Protein AF-A0A822D255-F1 (afdb_monomer_lite)

Secondary structure (DSSP, 8-state):
-HHHHHHHHHHHHHHHHHHHHHHHHHHHHTT---GGG----SSGGGGGSHHHHHHHHHHHHHHHHHHHHHHHHHHHHHHHHHHHHHHHH-------HHHHHHHHHHHHHHHHHHHHHHTT---SSS--HHHHHHHH--PPPPHHHHHHHT-

Structure (mmCIF, N/CA/C/O backbone):
data_AF-A0A822D255-F1
#
_entry.id   AF-A0A822D255-F1
#
loop_
_atom_site.group_PDB
_atom_site.id
_atom_site.type_symbol
_atom_site.label_atom_id
_atom_site.label_alt_id
_atom_site.label_comp_id
_atom_site.label_asym_id
_atom_site.label_entity_id
_atom_site.label_seq_id
_atom_site.pdbx_PDB_ins_code
_atom_site.Cartn_x
_atom_site.Cartn_y
_atom_site.Cartn_z
_atom_site.occupancy
_atom_site.B_iso_or_equiv
_atom_site.auth_seq_id
_atom_site.auth_comp_id
_atom_site.auth_asym_id
_atom_site.auth_atom_id
_atom_site.pdbx_PDB_model_num
ATOM 1 N N . MET A 1 1 ? 18.757 -7.221 -25.432 1.00 63.53 1 MET A N 1
ATOM 2 C CA . MET A 1 1 ? 17.605 -7.963 -24.852 1.00 63.53 1 MET A CA 1
ATOM 3 C C . MET A 1 1 ? 17.535 -7.958 -23.316 1.00 63.53 1 MET A C 1
ATOM 5 O O . MET A 1 1 ? 16.435 -7.816 -22.796 1.00 63.53 1 MET A O 1
ATOM 9 N N . LYS A 1 2 ? 18.647 -8.092 -22.569 1.00 80.25 2 LYS A N 1
ATOM 10 C CA . LYS A 1 2 ? 18.637 -8.106 -21.084 1.00 80.25 2 LYS A CA 1
ATOM 11 C C . LYS A 1 2 ? 18.047 -6.829 -20.457 1.00 80.25 2 LYS A C 1
ATOM 13 O O . LYS A 1 2 ? 17.214 -6.930 -19.562 1.00 80.25 2 LYS A O 1
ATOM 18 N N . ASP A 1 3 ? 18.402 -5.656 -20.985 1.00 76.31 3 ASP A N 1
ATOM 19 C CA . ASP A 1 3 ? 17.922 -4.354 -20.488 1.00 76.31 3 ASP A CA 1
ATOM 20 C C . ASP A 1 3 ? 16.397 -4.192 -20.630 1.00 76.31 3 ASP A C 1
ATOM 22 O O . ASP A 1 3 ? 15.739 -3.723 -19.705 1.00 76.31 3 ASP A O 1
ATOM 26 N N . ILE A 1 4 ? 15.816 -4.678 -21.734 1.00 79.25 4 ILE A N 1
ATOM 27 C CA . ILE A 1 4 ? 14.362 -4.671 -21.974 1.00 79.25 4 ILE A CA 1
ATOM 28 C C . ILE A 1 4 ? 13.633 -5.558 -20.957 1.00 79.25 4 ILE A C 1
ATOM 30 O O . ILE A 1 4 ? 12.675 -5.118 -20.326 1.00 79.25 4 ILE A O 1
ATOM 34 N N . ARG A 1 5 ? 14.130 -6.779 -20.720 1.00 81.81 5 ARG A N 1
ATOM 35 C CA . ARG A 1 5 ? 13.552 -7.681 -19.707 1.00 81.81 5 ARG A CA 1
ATOM 36 C C . ARG A 1 5 ? 13.646 -7.093 -18.297 1.00 81.81 5 ARG A C 1
ATOM 38 O O . ARG A 1 5 ? 12.732 -7.254 -17.491 1.00 81.81 5 ARG A O 1
ATOM 45 N N . ASN A 1 6 ? 14.747 -6.411 -17.981 1.00 85.38 6 ASN A N 1
ATOM 46 C CA . ASN A 1 6 ? 14.907 -5.726 -16.698 1.00 85.38 6 ASN A CA 1
ATOM 47 C C . ASN A 1 6 ? 13.908 -4.572 -16.552 1.00 85.38 6 ASN A C 1
ATOM 49 O O . ASN A 1 6 ? 13.299 -4.429 -15.493 1.00 85.38 6 ASN A O 1
ATOM 53 N N . TYR A 1 7 ? 13.689 -3.806 -17.622 1.00 85.44 7 TYR A N 1
ATOM 54 C CA . TYR A 1 7 ? 12.688 -2.743 -17.665 1.00 85.44 7 TYR A CA 1
ATOM 55 C C . TYR A 1 7 ? 11.275 -3.276 -17.420 1.00 85.44 7 TYR A C 1
ATOM 57 O O . TYR A 1 7 ? 10.552 -2.736 -16.585 1.00 85.44 7 TYR A O 1
ATOM 65 N N . GLU A 1 8 ? 10.891 -4.374 -18.069 1.00 83.94 8 GLU A N 1
ATOM 66 C CA . GLU A 1 8 ? 9.587 -5.011 -17.858 1.00 83.94 8 GLU A CA 1
ATOM 67 C C . GLU A 1 8 ? 9.397 -5.471 -16.408 1.00 83.94 8 GLU A C 1
ATOM 69 O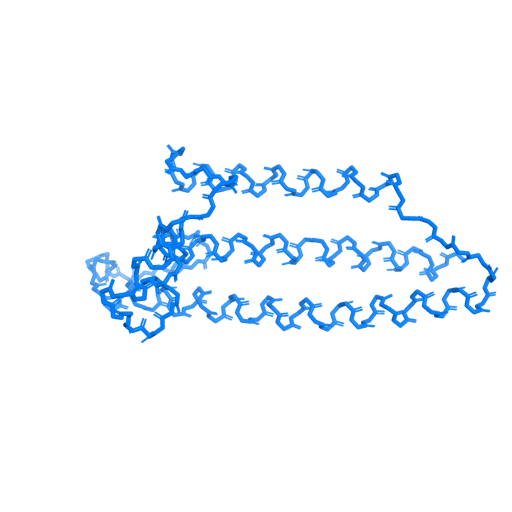 O . GLU A 1 8 ? 8.377 -5.166 -15.786 1.00 83.94 8 GLU A O 1
ATOM 74 N N . LYS A 1 9 ? 10.401 -6.142 -15.828 1.00 87.50 9 LYS A N 1
ATOM 75 C CA . LYS A 1 9 ? 10.369 -6.575 -14.421 1.00 87.50 9 LYS A CA 1
ATOM 76 C C . LYS A 1 9 ? 10.212 -5.395 -13.466 1.00 87.50 9 LYS A C 1
ATOM 78 O O . LYS A 1 9 ? 9.400 -5.451 -12.540 1.00 87.50 9 LYS A O 1
ATOM 83 N N . LEU A 1 10 ? 10.977 -4.330 -13.689 1.00 89.12 10 LEU A N 1
ATOM 84 C CA . LEU A 1 10 ? 10.947 -3.134 -12.854 1.00 89.12 10 LEU A CA 1
ATOM 85 C C . LEU A 1 10 ? 9.611 -2.400 -12.990 1.00 89.12 10 LEU A C 1
ATOM 87 O O . LEU A 1 10 ? 9.042 -1.955 -11.995 1.00 89.12 10 LEU A O 1
ATOM 91 N N . PHE A 1 11 ? 9.053 -2.358 -14.197 1.00 87.50 11 PHE A N 1
ATOM 92 C CA . PHE A 1 11 ? 7.728 -1.813 -14.450 1.00 87.50 11 PHE A CA 1
ATOM 93 C C . PHE A 1 11 ? 6.622 -2.594 -13.724 1.00 87.50 11 PHE A C 1
ATOM 95 O O . PHE A 1 11 ? 5.790 -1.984 -13.056 1.00 87.50 11 PHE A O 1
ATOM 102 N N . ILE A 1 12 ? 6.629 -3.930 -13.781 1.00 88.38 12 ILE A N 1
ATOM 103 C CA . ILE A 1 12 ? 5.661 -4.757 -13.039 1.00 88.38 12 ILE A CA 1
ATOM 104 C C . ILE A 1 12 ? 5.808 -4.531 -11.530 1.00 88.38 12 ILE A C 1
ATOM 106 O O . ILE A 1 12 ? 4.812 -4.395 -10.818 1.00 88.38 12 ILE A O 1
ATOM 110 N N . LYS A 1 13 ? 7.046 -4.455 -11.027 1.00 91.31 13 LYS A N 1
ATOM 111 C CA . LYS A 1 13 ? 7.322 -4.146 -9.617 1.00 91.31 13 LYS A CA 1
ATOM 112 C C . LYS A 1 13 ? 6.751 -2.781 -9.219 1.00 91.31 13 LYS A C 1
ATOM 114 O O . LYS A 1 13 ? 6.118 -2.674 -8.171 1.00 91.31 13 LYS A O 1
ATOM 119 N N . LEU A 1 14 ? 6.927 -1.770 -10.068 1.00 91.50 14 LEU A N 1
ATOM 120 C CA . LEU A 1 14 ? 6.366 -0.437 -9.869 1.00 91.50 14 LEU A CA 1
ATOM 121 C C . LEU A 1 14 ? 4.831 -0.471 -9.816 1.00 91.50 14 LEU A C 1
ATOM 123 O O . LEU A 1 14 ? 4.255 0.093 -8.890 1.00 91.50 14 LEU A O 1
ATOM 127 N N . LEU A 1 15 ? 4.170 -1.161 -10.753 1.00 90.19 15 LEU A N 1
ATOM 128 C CA . LEU A 1 15 ? 2.708 -1.307 -10.748 1.00 90.19 15 LEU A CA 1
ATOM 129 C C . LEU A 1 15 ? 2.195 -1.949 -9.455 1.00 90.19 15 LEU A C 1
ATOM 131 O O . LEU A 1 15 ? 1.242 -1.449 -8.858 1.00 90.19 15 LEU A O 1
ATOM 135 N N . LYS A 1 16 ? 2.844 -3.027 -8.999 1.00 91.31 16 LYS A N 1
ATOM 136 C CA . LYS A 1 16 ? 2.487 -3.700 -7.742 1.00 91.31 16 LYS A CA 1
ATOM 137 C C . LYS A 1 16 ? 2.599 -2.758 -6.551 1.00 91.31 16 LYS A C 1
ATOM 139 O O . LYS A 1 16 ? 1.660 -2.666 -5.775 1.00 91.31 16 LYS A O 1
ATOM 144 N N . ILE A 1 17 ? 3.704 -2.022 -6.442 1.00 93.19 17 ILE A N 1
ATOM 145 C CA . ILE A 1 17 ? 3.929 -1.103 -5.319 1.00 93.19 17 ILE A CA 1
ATOM 146 C C . ILE A 1 17 ? 2.952 0.077 -5.347 1.00 93.19 17 ILE A C 1
ATOM 148 O O . ILE A 1 17 ? 2.486 0.484 -4.287 1.00 93.19 17 ILE A O 1
ATOM 152 N N . LYS A 1 18 ? 2.583 0.590 -6.528 1.00 90.25 18 LYS A N 1
ATOM 153 C CA . LYS A 1 18 ? 1.520 1.602 -6.645 1.00 90.25 18 LYS A CA 1
ATOM 154 C C . LYS A 1 18 ? 0.179 1.074 -6.142 1.00 90.25 18 LYS A C 1
ATOM 156 O O . LYS A 1 18 ? -0.481 1.742 -5.356 1.00 90.25 18 LYS A O 1
ATOM 161 N N . CYS A 1 19 ? -0.197 -0.137 -6.550 1.00 89.75 19 CYS A N 1
ATOM 162 C CA . CYS A 1 19 ? -1.446 -0.751 -6.100 1.00 89.75 19 CYS A CA 1
ATOM 163 C C . CYS A 1 19 ? -1.427 -1.082 -4.600 1.00 89.75 19 CYS A C 1
ATOM 165 O O . CYS A 1 19 ? -2.433 -0.876 -3.929 1.00 89.75 19 CYS A O 1
ATOM 167 N N . ASP A 1 20 ? -0.291 -1.534 -4.059 1.00 90.81 20 ASP A N 1
ATOM 168 C CA . ASP A 1 20 ? -0.104 -1.707 -2.614 1.00 90.81 20 ASP A CA 1
ATOM 169 C C . ASP A 1 20 ? -0.272 -0.367 -1.877 1.00 90.81 20 ASP A C 1
ATOM 171 O O . ASP A 1 20 ? -0.933 -0.311 -0.845 1.00 90.81 20 ASP A O 1
ATOM 175 N N . GLY A 1 21 ? 0.313 0.716 -2.403 1.00 90.31 21 GLY A N 1
ATOM 176 C CA . GLY A 1 21 ? 0.189 2.062 -1.842 1.00 90.31 21 GLY A CA 1
ATOM 177 C C . GLY A 1 21 ? -1.262 2.542 -1.805 1.00 90.31 21 GLY A C 1
ATOM 178 O O . GLY A 1 21 ? -1.732 2.975 -0.755 1.00 90.31 21 GLY A O 1
ATOM 179 N N . GLU A 1 22 ? -1.996 2.381 -2.909 1.00 88.25 22 GLU A N 1
ATOM 180 C CA . GLU A 1 22 ? -3.432 2.682 -2.971 1.00 88.25 22 GLU A CA 1
ATOM 181 C C . GLU A 1 22 ? -4.244 1.818 -2.007 1.00 88.25 22 GLU A C 1
ATOM 183 O O . GLU A 1 22 ? -5.118 2.319 -1.305 1.00 88.25 22 GLU A O 1
ATOM 188 N N . PHE A 1 23 ? -3.926 0.529 -1.905 1.00 90.12 23 PHE A N 1
ATOM 189 C CA . PHE A 1 23 ? -4.562 -0.355 -0.938 1.00 90.12 23 PHE A CA 1
ATOM 190 C C . PHE A 1 23 ? -4.382 0.151 0.499 1.00 90.12 23 PHE A C 1
ATOM 192 O O . PHE A 1 23 ? -5.351 0.218 1.256 1.00 90.12 23 PHE A O 1
ATOM 199 N N . VAL A 1 24 ? -3.160 0.535 0.877 1.00 91.19 24 VAL A N 1
ATOM 200 C CA . VAL A 1 24 ? -2.874 1.090 2.207 1.00 91.19 24 VAL A CA 1
ATOM 201 C C . VAL A 1 24 ? -3.607 2.418 2.407 1.00 91.19 24 VAL A C 1
ATOM 203 O O . VAL A 1 24 ? -4.202 2.623 3.465 1.00 91.19 24 VAL A O 1
ATOM 206 N N 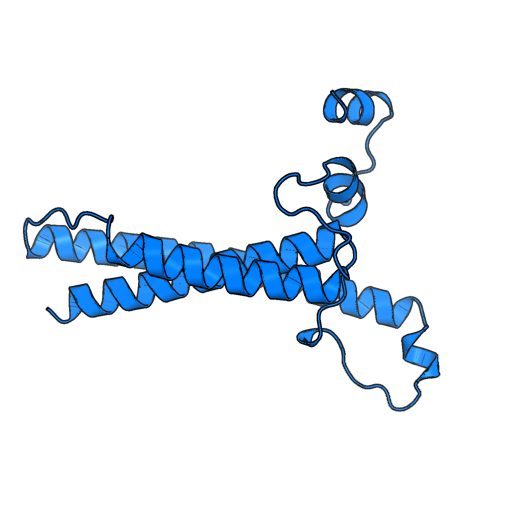. ARG A 1 25 ? -3.631 3.285 1.386 1.00 88.81 25 ARG A N 1
ATOM 207 C CA . ARG A 1 25 ? -4.366 4.558 1.399 1.00 88.81 25 ARG A CA 1
ATOM 208 C C . ARG A 1 25 ? -5.845 4.337 1.687 1.00 88.81 25 ARG A C 1
ATOM 210 O O . ARG A 1 25 ? -6.387 4.950 2.595 1.00 88.81 25 ARG A O 1
ATOM 217 N N . ILE A 1 26 ? -6.482 3.411 0.977 1.00 87.94 26 ILE A N 1
ATOM 218 C CA . ILE A 1 26 ? -7.889 3.052 1.183 1.00 87.94 26 ILE A CA 1
ATOM 219 C C . ILE A 1 26 ? -8.094 2.482 2.588 1.00 87.94 26 ILE A C 1
ATOM 221 O O . ILE A 1 26 ? -9.052 2.852 3.264 1.00 87.94 26 ILE A O 1
ATOM 225 N N . CYS A 1 27 ? -7.178 1.641 3.077 1.00 89.31 27 CYS A N 1
ATOM 226 C CA . CYS A 1 27 ? -7.268 1.153 4.451 1.00 89.31 27 CYS A CA 1
ATOM 227 C C . CYS A 1 27 ? -7.250 2.302 5.475 1.00 89.31 27 CYS A C 1
ATOM 229 O O . CYS A 1 27 ? -7.989 2.242 6.454 1.00 89.31 27 CYS A O 1
ATOM 231 N N . LEU A 1 28 ? -6.466 3.358 5.238 1.00 88.88 28 LEU A N 1
ATOM 232 C CA . LEU A 1 28 ? -6.451 4.555 6.085 1.00 88.88 28 LEU A CA 1
ATOM 233 C C . LEU A 1 28 ? -7.748 5.370 5.967 1.00 88.88 28 LEU A C 1
ATOM 235 O O . LEU A 1 28 ? -8.328 5.716 6.991 1.00 88.88 28 LEU A O 1
ATOM 239 N N . ILE A 1 29 ? -8.228 5.634 4.745 1.00 86.12 29 ILE A N 1
ATOM 240 C CA . ILE A 1 29 ? -9.452 6.423 4.490 1.00 86.12 29 ILE A CA 1
ATOM 241 C C . ILE A 1 29 ? -10.661 5.791 5.181 1.00 86.12 29 ILE A C 1
ATOM 243 O O . ILE A 1 29 ? -11.436 6.482 5.834 1.00 86.12 29 ILE A O 1
ATOM 247 N N . TYR A 1 30 ? -10.825 4.475 5.054 1.00 84.25 30 TYR A N 1
ATOM 248 C CA . TYR A 1 30 ? -12.006 3.763 5.547 1.00 84.25 30 TYR A CA 1
ATOM 249 C C . TYR A 1 30 ? -11.780 3.079 6.905 1.00 84.25 30 TYR A C 1
ATOM 251 O O . TYR A 1 30 ? -12.591 2.247 7.305 1.00 84.25 30 TYR A O 1
ATOM 259 N N . ASN A 1 31 ? -10.693 3.406 7.620 1.00 85.06 31 ASN A N 1
ATOM 260 C CA . ASN A 1 31 ? -10.324 2.796 8.906 1.00 85.06 31 ASN A CA 1
ATOM 261 C C . ASN A 1 31 ? -10.336 1.248 8.884 1.00 85.06 31 ASN A C 1
ATOM 263 O O . ASN A 1 31 ? -10.716 0.590 9.854 1.00 85.06 31 ASN A O 1
ATOM 267 N N . LEU A 1 32 ? -9.904 0.644 7.773 1.00 88.56 32 LEU A N 1
ATOM 268 C CA . LEU A 1 32 ? -9.786 -0.806 7.637 1.00 88.56 32 LEU A CA 1
ATOM 269 C C . LEU A 1 32 ? -8.454 -1.280 8.224 1.00 88.56 32 LEU A C 1
ATOM 271 O O . LEU A 1 32 ? -7.405 -0.680 8.002 1.00 88.56 32 LEU A O 1
ATOM 275 N N . THR A 1 33 ? -8.472 -2.412 8.929 1.00 88.50 33 THR A N 1
ATOM 276 C CA . THR A 1 33 ? -7.259 -2.999 9.520 1.00 88.50 33 THR A CA 1
ATOM 277 C C . THR A 1 33 ? -6.807 -4.238 8.741 1.00 88.50 33 THR A C 1
ATOM 279 O O . THR A 1 33 ? -7.328 -5.341 8.976 1.00 88.50 33 THR A O 1
ATOM 282 N N . PRO A 1 34 ? -5.826 -4.110 7.829 1.00 90.00 34 PRO A N 1
ATOM 283 C CA . PRO A 1 34 ? -5.323 -5.248 7.078 1.00 90.00 34 PRO A CA 1
ATOM 284 C C . PRO A 1 34 ? -4.547 -6.224 7.972 1.00 90.00 34 PRO A C 1
ATOM 286 O O . PRO A 1 34 ? -4.021 -5.871 9.028 1.00 90.00 34 PRO A O 1
ATOM 289 N N . LYS A 1 35 ? -4.470 -7.492 7.546 1.00 88.19 35 LYS A N 1
ATOM 290 C CA . LYS A 1 35 ? -3.890 -8.581 8.355 1.00 88.19 35 LYS A CA 1
ATOM 291 C C . LYS A 1 35 ? -2.424 -8.350 8.736 1.00 88.19 35 LYS A C 1
ATOM 293 O O . LYS A 1 35 ? -2.050 -8.731 9.835 1.00 88.19 35 LYS A O 1
ATOM 298 N N . PHE A 1 36 ? -1.621 -7.725 7.873 1.00 88.06 36 PHE A N 1
ATOM 299 C CA . PHE A 1 36 ? -0.189 -7.514 8.131 1.00 88.06 36 PHE A CA 1
ATOM 300 C C . PHE A 1 36 ? 0.094 -6.515 9.263 1.00 88.06 36 PHE A C 1
ATOM 302 O O . PHE A 1 36 ? 1.192 -6.501 9.798 1.00 88.06 36 PHE A O 1
ATOM 309 N N . VAL A 1 37 ? -0.897 -5.709 9.654 1.00 87.94 37 VAL A N 1
ATOM 310 C CA . VAL A 1 37 ? -0.798 -4.769 10.783 1.00 87.94 37 VAL A CA 1
ATOM 311 C C . VAL A 1 37 ? -1.214 -5.438 12.098 1.00 87.94 37 VAL A C 1
ATOM 313 O O . VAL A 1 37 ? -0.979 -4.922 13.189 1.00 87.94 37 VAL A O 1
ATOM 316 N N . LYS A 1 38 ? -1.857 -6.610 12.029 1.00 86.44 38 LYS A N 1
ATOM 317 C CA . LYS A 1 38 ? -2.312 -7.338 13.213 1.00 86.44 38 LYS A CA 1
ATOM 318 C C . LYS A 1 38 ? -1.141 -8.106 13.813 1.00 86.44 38 LYS A C 1
ATOM 320 O O . LYS A 1 38 ? -0.731 -9.133 13.281 1.00 86.44 38 LYS A O 1
ATOM 325 N N . TYR A 1 39 ? -0.658 -7.646 14.960 1.00 86.50 39 TYR A N 1
ATOM 326 C CA . TYR A 1 39 ? 0.289 -8.384 15.789 1.00 86.50 39 TYR A CA 1
ATOM 327 C C . TYR A 1 39 ? -0.429 -9.037 16.974 1.00 86.50 39 TYR A C 1
ATOM 329 O O . TYR A 1 39 ? -1.416 -8.506 17.499 1.00 86.50 39 TYR A O 1
ATOM 337 N N . LYS A 1 40 ? 0.038 -10.229 17.364 1.00 86.88 40 LYS A N 1
ATOM 338 C CA . LYS A 1 40 ? -0.517 -10.979 18.494 1.00 86.88 40 LYS A CA 1
ATOM 339 C C . LYS A 1 40 ? -0.007 -10.377 19.801 1.00 86.88 40 LYS A C 1
ATOM 341 O O . LYS A 1 40 ? 1.182 -10.132 19.953 1.00 86.88 40 LYS A O 1
ATOM 346 N N . LEU A 1 41 ? -0.922 -10.179 20.741 1.00 86.75 41 LEU A N 1
ATOM 347 C CA . LEU A 1 41 ? -0.621 -9.834 22.123 1.00 86.75 41 LEU A CA 1
ATOM 348 C C . LEU A 1 41 ? -0.915 -11.043 23.004 1.00 86.75 41 LEU A C 1
ATOM 350 O O . LEU A 1 41 ? -1.874 -11.769 22.738 1.00 86.75 41 LEU A O 1
ATOM 354 N N . TRP A 1 42 ? -0.119 -11.214 24.061 1.00 88.81 42 TRP A N 1
ATOM 355 C CA . TRP A 1 42 ? -0.313 -12.259 25.070 1.00 88.81 42 TRP A CA 1
ATOM 356 C C . TRP A 1 42 ? -1.732 -12.228 25.653 1.00 88.81 42 TRP A C 1
ATOM 358 O O . TRP A 1 42 ? -2.410 -13.249 25.725 1.00 88.81 42 TRP A O 1
ATOM 368 N N . ASN A 1 43 ? -2.221 -11.035 26.002 1.00 89.38 43 ASN A N 1
ATOM 369 C CA . ASN A 1 43 ? -3.570 -10.850 26.515 1.00 89.38 43 ASN A CA 1
ATOM 370 C C . ASN A 1 43 ? -4.469 -10.168 25.466 1.00 89.38 43 ASN A C 1
ATOM 372 O O . ASN A 1 43 ? -4.258 -9.017 25.075 1.00 89.38 43 ASN A O 1
ATOM 376 N N . LYS A 1 44 ? -5.522 -10.885 25.048 1.00 87.81 44 LYS A N 1
ATOM 377 C CA . LYS A 1 44 ? -6.506 -10.437 24.047 1.00 87.81 44 LYS A CA 1
ATOM 378 C C . LYS A 1 44 ? -7.281 -9.186 24.472 1.00 87.81 44 LYS A C 1
ATOM 380 O O . LYS A 1 44 ? -7.724 -8.437 23.605 1.00 87.81 44 LYS A O 1
ATOM 385 N N . ALA A 1 45 ? -7.420 -8.914 25.771 1.00 88.69 45 ALA A N 1
ATOM 386 C CA . ALA A 1 45 ? -8.081 -7.705 26.262 1.00 88.69 45 ALA A CA 1
ATOM 387 C C . ALA A 1 45 ? -7.356 -6.427 25.805 1.00 88.69 45 ALA A C 1
ATOM 389 O O . ALA A 1 45 ? -8.000 -5.422 25.509 1.00 88.69 45 ALA A O 1
ATOM 390 N N . TYR A 1 46 ? -6.027 -6.473 25.655 1.00 87.69 46 TYR A N 1
ATOM 391 C CA . TYR A 1 46 ? -5.249 -5.325 25.182 1.00 87.69 46 TYR A CA 1
ATOM 392 C C . TYR A 1 46 ? -5.483 -5.013 23.703 1.00 87.69 46 TYR A C 1
ATOM 394 O O . TYR A 1 46 ? -5.325 -3.862 23.311 1.00 87.69 46 TYR A O 1
ATOM 402 N N . MET A 1 47 ? -5.941 -5.978 22.898 1.00 85.19 47 MET A N 1
ATOM 403 C CA . MET A 1 47 ? -6.290 -5.723 21.494 1.00 85.19 47 MET A CA 1
ATOM 404 C C . MET A 1 47 ? -7.512 -4.806 21.349 1.00 85.19 47 MET A C 1
ATOM 406 O O . MET A 1 47 ? -7.687 -4.170 20.314 1.00 85.19 47 MET A O 1
ATOM 410 N N . LYS A 1 48 ? -8.364 -4.723 22.380 1.00 85.56 48 LYS A N 1
ATOM 411 C CA . LYS A 1 48 ? -9.520 -3.815 22.403 1.00 85.56 48 LYS A CA 1
ATOM 412 C C . LYS A 1 48 ? -9.152 -2.403 22.862 1.00 85.56 48 LYS A C 1
ATOM 414 O O . LYS A 1 48 ? -9.964 -1.494 22.725 1.00 85.56 48 LYS A O 1
ATOM 419 N N . LYS A 1 49 ? -7.955 -2.205 23.425 1.00 90.88 49 LYS A N 1
ATOM 420 C CA . LYS A 1 49 ? -7.539 -0.896 23.933 1.00 90.88 49 LYS A CA 1
ATOM 421 C C . LYS A 1 49 ? -7.263 0.063 22.778 1.00 90.88 49 LYS A C 1
ATOM 423 O O . LYS A 1 49 ? -6.667 -0.313 21.770 1.00 90.88 49 LYS A O 1
ATOM 428 N N . LYS A 1 50 ? -7.606 1.335 22.990 1.00 88.25 50 LYS A N 1
ATOM 429 C CA . LYS A 1 50 ? -7.355 2.433 22.044 1.00 88.25 50 LYS A CA 1
ATOM 430 C C . LYS A 1 50 ? -5.882 2.523 21.631 1.00 88.25 50 LYS A C 1
ATOM 432 O O . LYS A 1 50 ? -5.595 2.729 20.461 1.00 88.25 50 LYS A O 1
ATOM 437 N N . ILE A 1 51 ? -4.963 2.274 22.565 1.00 88.56 51 ILE A N 1
ATOM 438 C CA . ILE A 1 51 ? -3.512 2.268 22.315 1.00 88.56 51 ILE A CA 1
ATOM 439 C C . ILE A 1 51 ? -3.140 1.255 21.221 1.00 88.56 51 ILE A C 1
ATOM 441 O O . ILE A 1 51 ? -2.418 1.591 20.289 1.00 88.56 51 ILE A O 1
ATOM 445 N N . TYR A 1 52 ? -3.678 0.032 21.272 1.00 89.75 52 TYR A N 1
ATOM 446 C CA . TYR A 1 52 ? -3.414 -0.981 20.245 1.00 89.75 52 TYR A CA 1
ATOM 447 C C . TYR A 1 52 ? -3.893 -0.516 18.866 1.00 89.75 52 TYR A C 1
ATOM 449 O O . TYR A 1 52 ? -3.146 -0.582 17.893 1.00 89.75 52 TYR A O 1
ATOM 457 N N . GLN A 1 53 ? -5.104 0.036 18.793 1.00 88.00 53 GLN A N 1
ATOM 458 C CA . GLN A 1 53 ? -5.661 0.579 17.551 1.00 88.00 53 GLN A CA 1
ATOM 459 C C . GLN A 1 53 ? -4.839 1.766 17.019 1.00 88.00 53 GLN A C 1
ATOM 461 O O . GLN A 1 53 ? -4.618 1.873 15.813 1.00 88.00 53 GLN A O 1
ATOM 466 N N . GLN A 1 54 ? -4.333 2.628 17.906 1.00 88.62 54 GLN A N 1
ATOM 467 C CA . GLN A 1 54 ? -3.440 3.734 17.550 1.00 88.62 54 GLN A CA 1
ATOM 468 C C . GLN A 1 54 ? -2.119 3.230 16.964 1.00 88.62 54 GLN A C 1
ATOM 470 O O . GLN A 1 54 ? -1.709 3.714 15.913 1.00 88.62 54 GLN A O 1
ATOM 475 N N . HIS A 1 55 ? -1.490 2.221 17.572 1.00 90.69 55 HIS A N 1
ATOM 476 C CA . HIS A 1 55 ? -0.281 1.604 17.018 1.00 90.69 55 HIS A CA 1
ATOM 477 C C . HIS A 1 55 ? -0.529 0.986 15.643 1.00 90.69 55 HIS A C 1
ATOM 479 O O . HIS A 1 55 ? 0.274 1.178 14.731 1.00 90.69 55 HIS A O 1
ATOM 485 N N . GLN A 1 56 ? -1.651 0.283 15.468 1.00 91.19 56 GLN A N 1
ATOM 486 C CA . GLN A 1 56 ? -2.024 -0.274 14.169 1.00 91.19 56 GLN A CA 1
ATOM 487 C C . GLN A 1 56 ? -2.164 0.825 13.111 1.00 91.19 56 GLN A C 1
ATOM 489 O O . GLN A 1 56 ? -1.614 0.716 12.015 1.00 91.19 56 GLN A O 1
ATOM 494 N N . ARG A 1 57 ? -2.854 1.916 13.448 1.00 89.56 57 ARG A N 1
ATOM 495 C CA . ARG A 1 57 ? -3.019 3.055 12.543 1.00 89.56 57 ARG A CA 1
ATOM 496 C C . ARG A 1 57 ? -1.687 3.730 12.220 1.00 89.56 57 ARG A C 1
ATOM 498 O O . ARG A 1 57 ? -1.422 4.000 11.053 1.00 89.56 57 ARG A O 1
ATOM 505 N N . HIS A 1 58 ? -0.833 3.935 13.220 1.00 90.75 58 HIS A N 1
ATOM 506 C CA . HIS A 1 58 ? 0.497 4.512 13.038 1.00 90.75 58 HIS A CA 1
ATOM 507 C C . HIS A 1 58 ? 1.369 3.656 12.110 1.00 90.75 58 HIS A C 1
ATOM 509 O O . HIS A 1 58 ? 1.986 4.168 11.178 1.00 90.75 58 HIS A O 1
ATOM 515 N N . TYR A 1 59 ? 1.362 2.335 12.299 1.00 92.25 59 TYR A N 1
ATOM 516 C CA . TYR A 1 59 ? 2.088 1.417 11.426 1.00 92.25 59 TYR A CA 1
ATOM 517 C C . TYR A 1 59 ? 1.573 1.473 9.980 1.00 92.25 59 TYR A C 1
ATOM 519 O O . TYR A 1 59 ? 2.359 1.468 9.037 1.00 92.25 59 TYR A O 1
ATOM 527 N N . LEU A 1 60 ? 0.255 1.589 9.791 1.00 92.06 60 LEU A N 1
ATOM 528 C CA . LEU A 1 60 ? -0.348 1.723 8.466 1.00 92.06 60 LEU A CA 1
ATOM 529 C C . LEU A 1 60 ? 0.046 3.046 7.776 1.00 92.06 60 LEU A C 1
ATOM 531 O O . LEU A 1 60 ? 0.335 3.045 6.581 1.00 92.06 60 LEU A O 1
ATOM 535 N N . GLN A 1 61 ? 0.121 4.156 8.520 1.00 91.31 61 GLN A N 1
ATOM 536 C CA . GLN A 1 61 ? 0.628 5.443 8.015 1.00 91.31 61 GLN A CA 1
ATOM 537 C C . GLN A 1 61 ? 2.108 5.360 7.620 1.00 91.31 61 GLN A C 1
ATOM 539 O O . GLN A 1 61 ? 2.501 5.849 6.559 1.00 91.31 61 GLN A O 1
ATOM 544 N N . PHE A 1 62 ? 2.929 4.711 8.447 1.0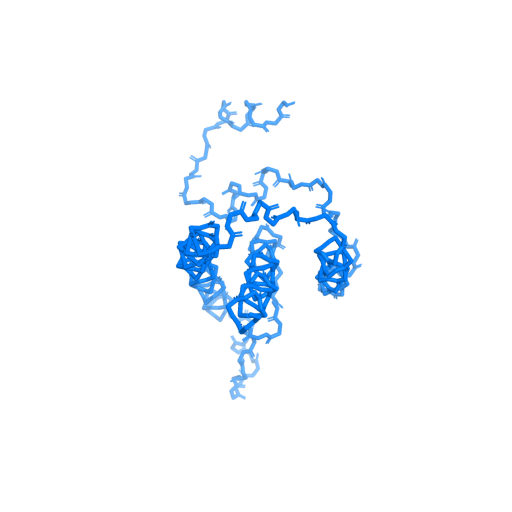0 92.75 62 PHE A N 1
ATOM 545 C CA . PHE A 1 62 ? 4.341 4.493 8.148 1.00 92.75 62 PHE A CA 1
ATOM 546 C C . PHE A 1 62 ? 4.527 3.648 6.881 1.00 92.75 62 PHE A C 1
ATOM 548 O O . PHE A 1 62 ? 5.324 3.993 6.007 1.00 92.75 62 PHE A O 1
ATOM 555 N N . GLU A 1 63 ? 3.741 2.580 6.738 1.00 93.75 63 GLU A N 1
ATOM 556 C CA . GLU A 1 63 ? 3.756 1.738 5.543 1.00 93.75 63 GLU A CA 1
ATOM 557 C C . GLU A 1 63 ? 3.340 2.522 4.292 1.00 93.75 63 GLU A C 1
ATOM 559 O O . GLU A 1 63 ? 3.999 2.413 3.257 1.00 93.75 63 GLU A O 1
ATOM 564 N N . TYR A 1 64 ? 2.312 3.373 4.386 1.00 92.38 64 TYR A N 1
ATOM 565 C CA . TYR A 1 64 ? 1.903 4.251 3.286 1.00 92.38 64 TYR A CA 1
ATOM 566 C C . TYR A 1 64 ? 3.057 5.147 2.822 1.00 92.38 64 TYR A C 1
ATOM 568 O O . TYR A 1 64 ? 3.383 5.185 1.633 1.00 92.38 64 TYR A O 1
ATOM 576 N N . HIS A 1 65 ? 3.735 5.804 3.766 1.00 91.81 65 HIS A N 1
ATOM 577 C CA . HIS A 1 65 ? 4.883 6.664 3.474 1.00 91.81 65 HIS A CA 1
ATOM 578 C C . HIS A 1 65 ? 6.040 5.898 2.829 1.00 91.81 65 HIS A C 1
ATOM 580 O O . HIS A 1 65 ? 6.646 6.355 1.856 1.00 91.81 65 HIS A O 1
ATOM 586 N N . ASN A 1 66 ? 6.331 4.697 3.327 1.00 93.50 66 ASN A N 1
ATOM 587 C CA . ASN A 1 66 ? 7.373 3.845 2.764 1.00 93.50 66 ASN A CA 1
ATOM 588 C C . ASN A 1 66 ? 7.043 3.404 1.339 1.00 93.50 66 ASN A C 1
ATOM 590 O O . ASN A 1 66 ? 7.920 3.442 0.473 1.00 93.50 66 ASN A O 1
ATOM 594 N N . LYS A 1 67 ? 5.791 3.020 1.071 1.00 92.69 67 LYS A N 1
ATOM 595 C CA . LYS A 1 67 ? 5.333 2.671 -0.279 1.00 92.69 67 LYS A CA 1
ATOM 596 C C . LYS A 1 67 ? 5.444 3.869 -1.214 1.00 92.69 67 LYS A C 1
ATOM 598 O O . LYS A 1 67 ? 5.989 3.721 -2.304 1.00 92.69 67 LYS A O 1
ATOM 603 N N . PHE A 1 68 ? 5.041 5.057 -0.771 1.00 90.69 68 PHE A N 1
ATOM 604 C CA . PHE A 1 68 ? 5.168 6.293 -1.543 1.00 90.69 68 PHE A CA 1
ATOM 605 C C . PHE A 1 68 ? 6.630 6.596 -1.911 1.00 90.69 68 PHE A C 1
ATOM 607 O O . PHE A 1 68 ? 6.955 6.763 -3.087 1.00 90.69 68 PHE A O 1
ATOM 614 N N . LYS A 1 69 ? 7.554 6.537 -0.942 1.00 93.50 69 LYS A N 1
ATOM 615 C CA . LYS A 1 69 ? 9.002 6.675 -1.196 1.00 93.50 69 LYS A CA 1
ATOM 616 C C . LYS A 1 69 ? 9.531 5.634 -2.187 1.00 93.50 69 LYS A C 1
ATOM 618 O O . LYS A 1 69 ? 10.338 5.956 -3.061 1.00 93.50 69 LYS A O 1
ATOM 623 N N . GLN A 1 70 ? 9.082 4.384 -2.071 1.00 93.75 70 GLN A N 1
ATOM 624 C CA . GLN A 1 70 ? 9.468 3.315 -2.995 1.00 93.75 70 GLN A CA 1
ATOM 625 C C . GLN A 1 70 ? 8.962 3.568 -4.419 1.00 93.75 70 GLN A C 1
ATOM 627 O O . GLN A 1 70 ? 9.708 3.302 -5.363 1.00 93.75 70 GLN A O 1
ATOM 632 N N . VAL A 1 71 ? 7.744 4.103 -4.584 1.00 92.94 71 VAL A N 1
ATOM 633 C CA . VAL A 1 71 ? 7.215 4.514 -5.894 1.00 92.94 71 VAL A CA 1
ATOM 634 C C . VAL A 1 71 ? 8.150 5.532 -6.535 1.00 92.94 71 VAL A C 1
ATOM 636 O O . VAL A 1 71 ? 8.618 5.274 -7.640 1.00 92.94 71 VAL A O 1
ATOM 639 N N . TYR A 1 72 ? 8.507 6.618 -5.840 1.00 92.75 72 TYR A N 1
ATOM 640 C CA . TYR A 1 72 ? 9.417 7.632 -6.394 1.00 92.75 72 TYR A CA 1
ATOM 641 C C . TYR A 1 72 ? 10.757 7.053 -6.835 1.00 92.75 72 TYR A C 1
ATOM 643 O O . TYR A 1 72 ? 11.222 7.326 -7.944 1.00 92.75 72 TYR A O 1
ATOM 651 N N . LYS A 1 73 ? 11.370 6.220 -5.985 1.00 94.25 73 LYS A N 1
ATOM 652 C CA . LYS A 1 73 ? 12.655 5.586 -6.299 1.00 94.25 73 LYS A CA 1
ATOM 653 C C . LYS A 1 73 ? 12.554 4.722 -7.557 1.00 94.25 73 LYS A C 1
ATOM 655 O O . LYS A 1 73 ? 13.389 4.838 -8.452 1.00 94.25 73 LYS A O 1
ATOM 660 N N . LEU A 1 74 ? 11.522 3.883 -7.642 1.00 92.75 74 LEU A N 1
ATOM 661 C CA . LEU A 1 74 ? 11.323 2.998 -8.786 1.00 92.75 74 LEU A CA 1
ATOM 662 C C . LEU A 1 74 ? 10.924 3.756 -10.048 1.00 92.75 74 LEU A C 1
ATOM 664 O O . LEU A 1 74 ? 11.346 3.364 -11.125 1.00 92.75 74 LEU A O 1
ATOM 668 N N . GLU A 1 75 ? 10.155 4.840 -9.959 1.00 91.44 75 GLU A N 1
ATOM 669 C CA . GLU A 1 75 ? 9.845 5.685 -11.116 1.00 91.44 75 GLU A CA 1
ATOM 670 C C . GLU A 1 75 ? 11.094 6.341 -11.698 1.00 91.44 75 GLU A C 1
ATOM 672 O O . GLU A 1 75 ? 11.265 6.343 -12.920 1.00 91.44 75 GLU A O 1
ATOM 677 N N . ALA A 1 76 ? 11.976 6.860 -10.841 1.00 91.56 76 ALA A N 1
ATOM 678 C CA . ALA A 1 76 ? 13.251 7.426 -11.263 1.00 91.56 76 ALA A CA 1
ATOM 679 C C . ALA A 1 76 ? 14.135 6.368 -11.945 1.00 91.56 76 ALA A C 1
ATOM 681 O O . ALA A 1 76 ? 14.659 6.601 -13.036 1.00 91.56 76 ALA A O 1
ATOM 682 N N . GLU A 1 77 ? 14.237 5.175 -11.353 1.00 91.88 77 GLU A N 1
ATOM 683 C CA . GLU A 1 77 ? 14.995 4.055 -11.919 1.00 91.88 77 GLU A CA 1
ATOM 684 C C . GLU A 1 77 ? 14.410 3.591 -13.264 1.00 91.88 77 GLU A C 1
ATOM 686 O O . GLU A 1 77 ? 15.142 3.392 -14.235 1.00 91.88 77 GLU A O 1
ATOM 691 N N . ASN A 1 78 ? 13.081 3.508 -13.361 1.00 88.75 78 ASN A N 1
ATOM 692 C CA . ASN A 1 78 ? 12.377 3.109 -14.578 1.00 88.75 78 ASN A CA 1
ATOM 693 C C . ASN A 1 78 ? 12.567 4.127 -15.711 1.00 88.75 78 ASN A C 1
ATOM 695 O O . ASN A 1 78 ? 12.787 3.745 -16.861 1.00 88.75 78 ASN A O 1
ATOM 699 N N . LYS A 1 79 ? 12.516 5.429 -15.392 1.00 88.38 79 LYS A N 1
ATOM 700 C CA . LYS A 1 79 ? 12.807 6.514 -16.344 1.00 88.38 79 LYS A CA 1
ATOM 701 C C . LYS A 1 79 ? 14.250 6.436 -16.837 1.00 88.38 79 LYS A C 1
ATOM 703 O O . LYS A 1 79 ? 14.471 6.481 -18.044 1.00 88.38 79 LYS A O 1
ATOM 708 N N . LYS A 1 80 ? 15.217 6.258 -15.928 1.00 89.81 80 LYS A N 1
ATOM 709 C CA . LYS A 1 80 ? 16.640 6.124 -16.275 1.00 89.81 80 LYS A CA 1
A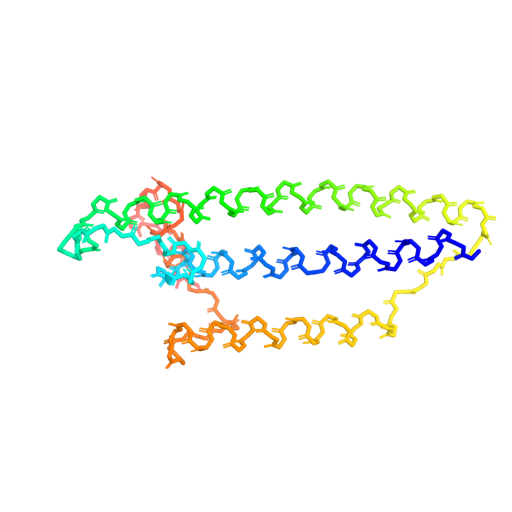TOM 710 C C . LYS A 1 80 ? 16.883 4.932 -17.201 1.00 89.81 80 LYS A C 1
ATOM 712 O O . LYS A 1 80 ? 17.568 5.066 -18.208 1.00 89.81 80 LYS A O 1
ATOM 717 N N . LEU A 1 81 ? 16.297 3.777 -16.892 1.00 87.00 81 LEU A N 1
ATOM 718 C CA . LEU A 1 81 ? 16.459 2.576 -17.707 1.00 87.00 81 LEU A CA 1
ATOM 719 C C . LEU A 1 81 ? 15.803 2.718 -19.088 1.00 87.00 81 LEU A C 1
ATOM 721 O O . LEU A 1 81 ? 16.389 2.297 -20.081 1.00 87.00 81 LEU A O 1
ATOM 725 N N . LEU A 1 82 ? 14.633 3.360 -19.166 1.00 85.06 82 LEU A N 1
ATOM 726 C CA . LEU A 1 82 ? 13.971 3.651 -20.439 1.00 85.06 82 LEU A CA 1
ATOM 727 C C . LEU A 1 82 ? 14.819 4.567 -21.329 1.00 85.06 82 LEU A C 1
ATOM 729 O O . LEU A 1 82 ? 14.946 4.299 -22.519 1.00 85.06 82 LEU A O 1
ATOM 733 N N . LEU A 1 83 ? 15.424 5.612 -20.754 1.00 86.06 83 LEU A N 1
ATOM 734 C CA . LEU A 1 83 ? 16.343 6.492 -21.479 1.00 86.06 83 LEU A CA 1
ATOM 735 C C . LEU A 1 83 ? 17.535 5.704 -22.030 1.00 86.06 83 LEU A C 1
ATOM 737 O O . LEU A 1 83 ? 17.808 5.792 -23.220 1.00 86.06 83 LEU A O 1
ATOM 741 N N . THR A 1 84 ? 18.171 4.869 -21.204 1.00 86.69 84 THR A N 1
ATOM 742 C CA . THR A 1 84 ? 19.287 4.006 -21.623 1.00 86.69 84 THR A CA 1
ATOM 743 C C . THR A 1 84 ? 18.905 3.044 -22.750 1.00 86.69 84 THR A C 1
ATOM 745 O O . THR A 1 84 ? 19.704 2.784 -23.644 1.00 86.69 84 THR A O 1
ATOM 748 N N . ILE A 1 85 ? 17.695 2.480 -22.723 1.00 82.94 85 ILE A N 1
ATOM 749 C CA . ILE A 1 85 ? 17.226 1.590 -23.793 1.00 82.94 85 ILE A CA 1
ATOM 750 C C . ILE A 1 85 ? 17.016 2.384 -25.081 1.00 82.94 85 ILE A C 1
ATOM 752 O O . ILE A 1 85 ? 17.504 1.967 -26.131 1.00 82.94 85 ILE A O 1
ATOM 756 N N . ASN A 1 86 ? 16.340 3.531 -25.001 1.00 82.56 86 ASN A N 1
ATOM 757 C CA . ASN A 1 86 ? 16.060 4.374 -26.161 1.00 82.56 86 ASN A CA 1
ATOM 758 C C . ASN A 1 86 ? 17.355 4.878 -26.819 1.00 82.56 86 ASN A C 1
ATOM 760 O O . ASN A 1 86 ? 17.449 4.859 -28.041 1.00 82.56 86 ASN A O 1
ATOM 764 N N . THR A 1 87 ? 18.366 5.271 -26.034 1.00 83.25 87 THR A N 1
ATOM 765 C CA . THR A 1 87 ? 19.663 5.716 -26.572 1.00 83.25 87 THR A CA 1
ATOM 766 C C . THR A 1 87 ? 20.450 4.579 -27.213 1.00 83.25 87 THR A C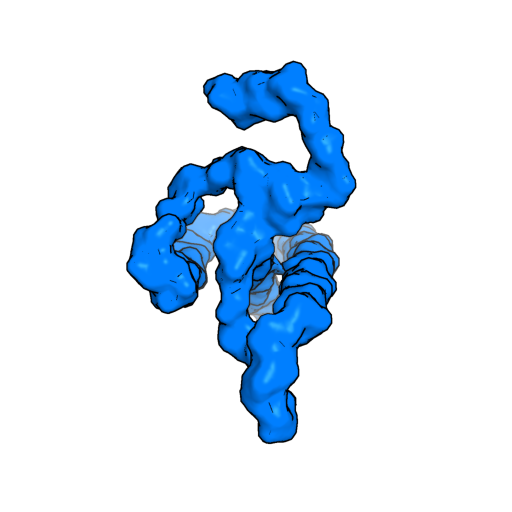 1
ATOM 768 O O . THR A 1 87 ? 21.071 4.784 -28.248 1.00 83.25 87 THR A O 1
ATOM 771 N N . LYS A 1 88 ? 20.407 3.367 -26.644 1.00 82.12 88 LYS A N 1
ATOM 772 C CA . LYS A 1 88 ? 21.123 2.201 -27.191 1.00 82.12 88 LYS A CA 1
ATOM 773 C C . LYS A 1 88 ? 20.470 1.587 -28.427 1.00 82.12 88 LYS A C 1
ATOM 775 O O . LYS A 1 88 ? 21.162 0.951 -29.211 1.00 82.12 88 LYS A O 1
ATOM 780 N N . THR A 1 89 ? 19.145 1.670 -28.551 1.00 74.75 89 THR A N 1
ATOM 781 C CA . THR A 1 89 ? 18.396 0.903 -29.566 1.00 74.75 89 THR A CA 1
ATOM 782 C C . THR A 1 89 ? 17.676 1.760 -30.600 1.00 74.75 89 THR A C 1
ATOM 784 O O . THR A 1 89 ? 17.189 1.206 -31.578 1.00 74.75 89 THR A O 1
ATOM 787 N N . GLY A 1 90 ? 17.539 3.076 -30.391 1.00 66.44 90 GLY A N 1
ATOM 788 C CA . GLY A 1 90 ? 16.743 3.962 -31.257 1.00 66.44 90 GLY A CA 1
ATOM 789 C C . GLY A 1 90 ? 15.231 3.671 -31.255 1.00 66.44 90 GLY A C 1
ATOM 790 O O . GLY A 1 90 ? 14.445 4.443 -31.798 1.00 66.44 90 GLY A O 1
ATOM 791 N N . LEU A 1 91 ? 14.799 2.581 -30.612 1.00 64.88 91 LEU A N 1
ATOM 792 C CA . LEU A 1 91 ? 13.414 2.132 -30.537 1.00 64.88 91 LEU A CA 1
ATOM 793 C C . LEU A 1 91 ? 12.662 2.891 -29.443 1.00 64.88 91 LEU A C 1
ATOM 795 O O . LEU A 1 91 ? 12.981 2.787 -28.258 1.00 64.88 91 LEU A O 1
ATOM 799 N N . ARG A 1 92 ? 11.580 3.583 -29.819 1.00 63.59 92 ARG A N 1
ATOM 800 C CA . ARG A 1 92 ? 10.563 4.036 -28.860 1.00 63.59 92 ARG A CA 1
ATOM 801 C C . ARG A 1 92 ? 9.727 2.831 -28.434 1.00 63.59 92 ARG A C 1
ATOM 803 O O . ARG A 1 92 ? 8.750 2.481 -29.086 1.00 63.59 92 ARG A O 1
ATOM 810 N N . MET A 1 93 ? 10.105 2.193 -27.330 1.00 62.16 93 MET A N 1
ATOM 811 C CA . MET A 1 93 ? 9.333 1.083 -26.762 1.00 62.16 93 MET A CA 1
ATOM 812 C C . MET A 1 93 ? 7.931 1.556 -26.327 1.00 62.16 93 MET A C 1
ATOM 814 O O . MET A 1 93 ? 7.758 2.189 -25.279 1.00 62.16 93 MET A O 1
ATOM 818 N N . GLY A 1 94 ? 6.924 1.245 -27.150 1.00 56.56 94 GLY A N 1
ATOM 819 C CA . GLY A 1 94 ? 5.505 1.490 -26.889 1.00 56.56 94 GLY A CA 1
ATOM 820 C C . GLY A 1 94 ? 4.963 0.617 -25.753 1.00 56.56 94 GLY A C 1
ATOM 821 O O . GLY A 1 94 ? 5.348 -0.535 -25.576 1.00 56.56 94 GLY A O 1
ATOM 822 N N . ARG A 1 95 ? 4.074 1.183 -24.929 1.00 59.09 95 ARG A N 1
ATOM 823 C CA . ARG A 1 95 ? 3.692 0.643 -23.611 1.00 59.09 95 ARG A CA 1
ATOM 824 C C . ARG A 1 95 ? 2.419 -0.226 -23.590 1.00 59.09 95 ARG A C 1
ATOM 826 O O . ARG A 1 95 ? 1.871 -0.416 -22.512 1.00 59.09 95 ARG A O 1
ATOM 833 N N . HIS A 1 96 ? 1.893 -0.717 -24.708 1.00 55.19 96 HIS A N 1
ATOM 834 C CA . HIS A 1 96 ? 0.436 -0.915 -24.737 1.00 55.19 96 HIS A CA 1
ATOM 835 C C . HIS A 1 96 ? -0.126 -2.314 -24.415 1.00 55.19 96 HIS A C 1
ATOM 837 O O . HIS A 1 96 ? -1.116 -2.375 -23.698 1.00 55.19 96 HIS A O 1
ATOM 843 N N . GLY A 1 97 ? 0.483 -3.431 -24.830 1.00 55.19 97 GLY A N 1
ATOM 844 C CA . GLY A 1 97 ? -0.189 -4.747 -24.728 1.00 55.19 97 GLY A CA 1
ATOM 845 C C . GLY A 1 97 ? -0.054 -5.472 -23.378 1.00 55.19 97 GLY A C 1
ATOM 846 O O . GLY A 1 97 ? -1.011 -5.624 -22.622 1.00 55.19 97 GLY A O 1
ATOM 847 N N . LEU A 1 98 ? 1.160 -5.926 -23.048 1.00 61.34 98 LEU A N 1
ATOM 848 C CA . LEU A 1 98 ? 1.436 -6.729 -21.840 1.00 61.34 98 LEU A CA 1
ATOM 849 C C . LEU A 1 98 ? 1.174 -5.972 -20.529 1.00 61.34 98 LEU A C 1
ATOM 851 O O . LEU A 1 98 ? 0.840 -6.570 -19.507 1.00 61.34 98 LEU A O 1
ATOM 855 N N . LYS A 1 99 ? 1.303 -4.644 -20.567 1.00 69.56 99 LYS A N 1
ATOM 856 C CA . LYS A 1 99 ? 1.160 -3.779 -19.395 1.00 69.56 99 LYS A CA 1
ATOM 857 C C . LYS A 1 99 ? -0.283 -3.710 -18.906 1.00 69.56 99 LYS A C 1
ATOM 859 O O . LYS A 1 99 ? -0.497 -3.819 -17.705 1.00 69.56 99 LYS A O 1
ATOM 864 N N . GLN A 1 100 ? -1.252 -3.607 -19.816 1.00 74.88 100 GLN A N 1
ATOM 865 C CA . GLN A 1 100 ? -2.667 -3.528 -19.450 1.00 74.88 100 GLN A CA 1
ATOM 866 C C . GLN A 1 100 ? -3.158 -4.821 -18.797 1.00 74.88 100 GLN A C 1
ATOM 868 O O . GLN A 1 100 ? -3.821 -4.771 -17.768 1.00 74.88 100 GLN A O 1
ATOM 873 N N . LYS A 1 101 ? -2.774 -5.988 -19.331 1.00 81.19 101 LYS A N 1
ATOM 874 C CA . LYS A 1 101 ? -3.179 -7.283 -18.762 1.00 81.19 101 LYS A CA 1
ATOM 875 C C . LYS A 1 101 ? -2.671 -7.466 -17.328 1.00 81.19 101 LYS A C 1
ATOM 877 O O . LYS A 1 101 ? -3.441 -7.846 -16.446 1.00 81.19 101 LYS A O 1
ATOM 882 N N . GLU A 1 102 ? -1.391 -7.181 -17.088 1.00 83.25 102 GLU A N 1
ATOM 883 C CA . GLU A 1 102 ? -0.809 -7.264 -15.744 1.00 83.25 102 GLU A CA 1
ATOM 884 C C . GLU A 1 102 ? -1.402 -6.215 -14.799 1.00 83.25 102 GLU A C 1
ATOM 886 O O . GLU A 1 102 ? -1.696 -6.523 -13.646 1.00 83.25 102 GLU A O 1
ATOM 891 N N . GLU A 1 103 ? -1.639 -4.995 -15.281 1.00 83.06 103 GLU A N 1
ATOM 892 C CA . GLU A 1 103 ? -2.265 -3.937 -14.492 1.00 83.06 103 GLU A CA 1
ATOM 893 C C . GLU A 1 103 ? -3.684 -4.316 -14.051 1.00 83.06 103 GLU A C 1
ATOM 895 O O . GLU A 1 103 ? -3.990 -4.239 -12.860 1.00 83.06 103 GLU A O 1
ATOM 900 N N . THR A 1 104 ? -4.527 -4.799 -14.967 1.00 85.75 104 THR A N 1
ATOM 901 C CA . THR A 1 104 ? -5.891 -5.251 -14.654 1.00 85.75 104 THR A CA 1
ATOM 902 C C . THR A 1 104 ? -5.873 -6.412 -13.663 1.00 85.75 104 THR A C 1
ATOM 904 O O . THR A 1 104 ? -6.620 -6.402 -12.684 1.00 85.75 104 THR A O 1
ATOM 907 N N . LYS A 1 105 ? -4.965 -7.380 -13.845 1.00 88.81 105 LYS A N 1
ATOM 908 C CA . LYS A 1 105 ? -4.793 -8.496 -12.906 1.00 88.81 105 LYS A CA 1
ATOM 909 C C . LYS A 1 105 ? -4.411 -7.999 -11.513 1.00 88.81 105 LYS A C 1
ATOM 911 O O . LYS A 1 105 ? -5.043 -8.382 -10.531 1.00 88.81 105 LYS A O 1
ATOM 916 N N . ILE A 1 106 ? -3.417 -7.120 -11.405 1.00 87.00 106 ILE A N 1
ATOM 917 C CA . ILE A 1 106 ? -2.987 -6.565 -10.115 1.00 87.00 106 ILE A CA 1
ATOM 918 C C . ILE A 1 106 ? -4.128 -5.770 -9.465 1.00 87.00 106 ILE A C 1
ATOM 920 O O . ILE A 1 106 ? -4.372 -5.944 -8.269 1.00 87.00 106 ILE A O 1
ATOM 924 N N . LYS A 1 107 ? -4.849 -4.943 -10.229 1.00 86.31 107 LYS A N 1
ATOM 925 C CA . LYS A 1 107 ? -5.997 -4.169 -9.735 1.00 86.31 107 LYS A CA 1
ATOM 926 C C . LYS A 1 107 ? -7.124 -5.071 -9.230 1.00 86.31 107 LYS A C 1
ATOM 928 O O . LYS A 1 107 ? -7.619 -4.832 -8.133 1.00 86.31 107 LYS A O 1
ATOM 933 N N . SER A 1 108 ? -7.467 -6.136 -9.959 1.00 88.88 108 SER A N 1
ATOM 934 C CA . SER A 1 108 ? -8.506 -7.094 -9.543 1.00 88.88 108 SER A CA 1
ATOM 935 C C . SER A 1 108 ? -8.184 -7.752 -8.196 1.00 88.88 108 SER A C 1
ATOM 937 O O . SER A 1 108 ? -9.003 -7.725 -7.285 1.00 88.88 108 SER A O 1
ATOM 939 N N . ILE A 1 109 ? -6.937 -8.197 -7.995 1.00 88.56 109 ILE A N 1
ATOM 940 C CA . ILE A 1 109 ? -6.489 -8.781 -6.722 1.00 88.56 109 ILE A CA 1
ATOM 941 C C . ILE A 1 109 ? -6.630 -7.779 -5.567 1.00 88.56 109 ILE A C 1
ATOM 943 O O . ILE A 1 109 ? -6.985 -8.157 -4.450 1.00 88.56 109 ILE A O 1
ATOM 947 N N . HIS A 1 110 ? -6.324 -6.501 -5.799 1.00 85.69 110 HIS A N 1
ATOM 948 C CA . HIS A 1 110 ? -6.472 -5.471 -4.770 1.00 85.69 110 HIS A CA 1
ATOM 949 C C . HIS A 1 110 ? -7.939 -5.144 -4.490 1.00 85.69 110 HIS A C 1
ATOM 951 O O . HIS A 1 110 ? -8.295 -5.003 -3.320 1.00 85.69 110 HIS A O 1
ATOM 957 N N . LYS A 1 111 ? -8.790 -5.117 -5.523 1.00 86.06 111 LYS A N 1
ATOM 958 C CA . LYS A 1 111 ? -10.245 -4.988 -5.375 1.00 86.06 111 LYS A CA 1
ATOM 959 C C . LYS A 1 111 ? -10.800 -6.108 -4.493 1.00 86.06 111 LYS A C 1
ATOM 961 O O . LYS A 1 111 ? -11.444 -5.810 -3.490 1.00 86.06 111 LYS A O 1
ATOM 966 N N . ASP A 1 112 ? -10.420 -7.357 -4.753 1.00 88.00 112 ASP A N 1
ATOM 967 C CA . ASP A 1 112 ? -10.834 -8.510 -3.943 1.00 88.00 112 ASP A CA 1
ATOM 968 C C . ASP A 1 112 ? -10.362 -8.406 -2.488 1.00 88.00 112 ASP A C 1
ATOM 970 O O . ASP A 1 112 ? -11.109 -8.697 -1.551 1.00 88.00 112 ASP A O 1
ATOM 974 N N . LYS A 1 113 ? -9.108 -7.985 -2.262 1.00 87.88 113 LYS A N 1
ATOM 975 C CA . LYS A 1 113 ? -8.578 -7.785 -0.902 1.00 87.88 113 LYS A CA 1
ATOM 976 C C . LYS A 1 113 ? -9.402 -6.754 -0.135 1.00 87.88 113 LYS A C 1
ATOM 978 O O . LYS A 1 113 ? -9.678 -6.973 1.044 1.00 87.88 113 LYS A O 1
ATOM 983 N N . ILE A 1 114 ? -9.766 -5.649 -0.783 1.00 85.81 114 ILE A N 1
ATOM 984 C CA . ILE A 1 114 ? -10.529 -4.577 -0.142 1.00 85.81 114 ILE A CA 1
ATOM 985 C C . ILE A 1 114 ? -11.953 -5.036 0.121 1.00 85.81 114 ILE A C 1
ATOM 987 O O . ILE A 1 114 ? -12.395 -4.911 1.254 1.00 85.81 114 ILE A O 1
ATOM 991 N N . GLN A 1 115 ? -12.621 -5.659 -0.850 1.00 87.00 115 GLN A N 1
ATOM 992 C CA . GLN A 1 115 ? -13.966 -6.209 -0.663 1.00 87.00 115 GLN A CA 1
ATOM 993 C C . GLN A 1 115 ? -14.029 -7.204 0.502 1.00 87.00 115 GLN A C 1
ATOM 995 O O . GLN A 1 115 ? -14.938 -7.138 1.328 1.00 87.00 115 GLN A O 1
ATOM 1000 N N . ARG A 1 116 ? -13.025 -8.081 0.640 1.00 87.31 116 ARG A N 1
ATOM 1001 C CA . ARG A 1 116 ? -12.928 -9.005 1.785 1.00 87.31 116 ARG A CA 1
ATOM 1002 C C . ARG A 1 116 ? -12.733 -8.285 3.120 1.00 87.31 116 ARG A C 1
ATOM 1004 O O . ARG A 1 116 ? -13.201 -8.777 4.143 1.00 87.31 116 ARG A O 1
ATOM 1011 N N . LEU A 1 117 ? -12.020 -7.158 3.136 1.00 86.25 117 LEU A N 1
ATOM 1012 C CA . LEU A 1 117 ? -11.781 -6.369 4.349 1.00 86.25 117 LEU A CA 1
ATOM 1013 C C . LEU A 1 117 ? -12.975 -5.489 4.724 1.00 86.25 117 LEU A C 1
ATOM 1015 O O . LEU A 1 117 ? -13.276 -5.367 5.908 1.00 86.25 117 LEU A O 1
ATOM 1019 N N . SER A 1 118 ? -13.651 -4.908 3.736 1.00 82.56 118 SER A N 1
ATOM 1020 C CA . SER A 1 118 ? -14.819 -4.045 3.914 1.00 82.56 118 SER A CA 1
ATOM 1021 C C . SER A 1 118 ? -16.134 -4.812 4.027 1.00 82.56 118 SER A C 1
ATOM 1023 O O . SER A 1 118 ? -17.161 -4.199 4.304 1.00 82.56 118 SER A O 1
ATOM 1025 N N . LYS A 1 119 ? -16.121 -6.134 3.797 1.00 82.06 119 LYS A N 1
ATOM 1026 C CA . LYS A 1 119 ? -17.323 -6.974 3.658 1.00 82.06 119 LYS A CA 1
ATOM 1027 C C . LYS A 1 119 ? -18.288 -6.452 2.580 1.00 82.06 119 LYS A C 1
ATOM 1029 O O . LYS A 1 119 ? -19.493 -6.597 2.718 1.00 82.06 119 LYS A O 1
ATOM 1034 N N . GLY A 1 120 ? -17.748 -5.833 1.529 1.00 72.00 120 GLY A N 1
ATOM 1035 C CA . GLY A 1 120 ? -18.527 -5.252 0.430 1.00 72.00 120 GLY A CA 1
ATOM 1036 C C . GLY A 1 120 ? -18.958 -3.794 0.628 1.00 72.00 120 GLY A C 1
ATOM 1037 O O . GLY A 1 120 ? -19.414 -3.184 -0.327 1.00 72.00 120 GLY A O 1
ATOM 1038 N N . ASN A 1 121 ? -18.734 -3.188 1.797 1.00 70.50 121 ASN A N 1
ATOM 1039 C CA . ASN A 1 121 ? -19.253 -1.847 2.124 1.00 70.50 121 ASN A CA 1
ATOM 1040 C C . ASN A 1 121 ? -18.399 -0.673 1.602 1.00 70.50 121 ASN A C 1
ATOM 1042 O O . ASN A 1 121 ? -18.553 0.456 2.065 1.00 70.50 121 ASN A O 1
ATOM 1046 N N . VAL A 1 122 ? -17.435 -0.928 0.715 1.00 73.38 122 VAL A N 1
ATOM 1047 C CA . VAL A 1 122 ? -16.550 0.112 0.168 1.00 73.38 122 VAL A CA 1
ATOM 1048 C C . VAL A 1 122 ? -16.576 0.030 -1.347 1.00 73.38 122 VAL A C 1
ATOM 1050 O O . VAL A 1 122 ? -16.063 -0.928 -1.930 1.00 73.38 122 VAL A O 1
ATOM 1053 N N . GLU A 1 123 ? -17.136 1.064 -1.963 1.00 70.06 123 GLU A N 1
ATOM 1054 C CA . GLU A 1 123 ? -17.054 1.299 -3.397 1.00 70.06 123 GLU A CA 1
ATOM 1055 C C . GLU A 1 123 ? -15.725 1.986 -3.717 1.00 70.06 123 GLU A C 1
ATOM 1057 O O . GLU A 1 123 ? -15.390 3.033 -3.173 1.00 70.06 123 GLU A O 1
ATOM 1062 N N . LEU A 1 124 ? -14.923 1.354 -4.573 1.00 68.75 124 LEU A N 1
ATOM 1063 C CA . LEU A 1 124 ? -13.575 1.823 -4.916 1.00 68.75 124 LEU A CA 1
ATOM 1064 C C . LEU A 1 124 ? -13.558 2.908 -5.991 1.00 68.75 124 LEU A C 1
ATOM 1066 O O . LEU A 1 124 ? -12.516 3.513 -6.232 1.00 68.75 124 LEU A O 1
ATOM 1070 N N . GLU A 1 125 ? -14.687 3.102 -6.665 1.00 65.94 125 GLU A N 1
ATOM 1071 C CA . GLU A 1 125 ? -14.824 4.006 -7.807 1.00 65.94 125 GLU A CA 1
ATOM 1072 C C . GLU A 1 125 ? -15.101 5.446 -7.356 1.00 65.94 125 GLU A C 1
ATOM 1074 O O . GLU A 1 125 ? -14.801 6.383 -8.092 1.00 65.94 125 GLU A O 1
ATOM 1079 N N . GLN A 1 126 ? -15.564 5.632 -6.115 1.00 64.19 126 GLN A N 1
ATOM 1080 C CA . GLN A 1 126 ? -15.803 6.935 -5.504 1.00 64.19 126 GLN A CA 1
ATOM 1081 C C . GLN A 1 126 ? -15.100 7.010 -4.146 1.00 64.19 126 GLN A C 1
ATOM 1083 O O . GLN A 1 126 ? -15.511 6.396 -3.160 1.00 64.19 126 GLN A O 1
ATOM 1088 N N . VAL A 1 127 ? -13.998 7.761 -4.096 1.00 65.88 127 VAL A N 1
ATOM 1089 C CA . VAL A 1 127 ? -13.315 8.048 -2.832 1.00 65.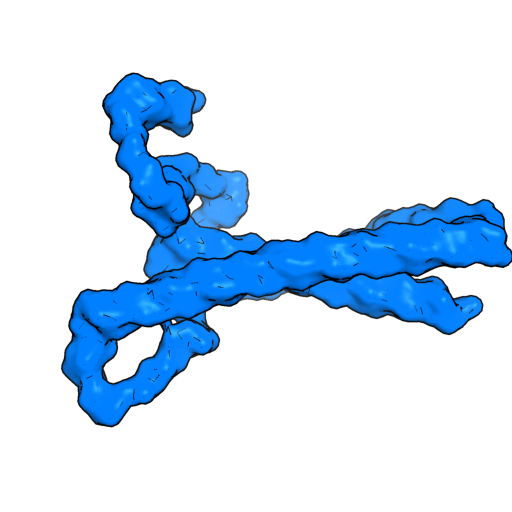88 127 VAL A CA 1
ATOM 1090 C C . VAL A 1 127 ? -14.088 9.139 -2.102 1.00 65.88 127 VAL A C 1
ATOM 1092 O O . VAL A 1 127 ? -14.210 10.258 -2.587 1.00 65.88 127 VAL A O 1
ATOM 1095 N N . ASP A 1 128 ? -14.569 8.810 -0.910 1.00 69.19 128 ASP A N 1
ATOM 1096 C CA . ASP A 1 128 ? -15.295 9.729 -0.037 1.00 69.19 128 ASP A CA 1
ATOM 1097 C C . ASP A 1 128 ? -14.339 10.799 0.533 1.00 69.19 128 ASP A C 1
ATOM 1099 O O . ASP A 1 128 ? -13.496 10.511 1.391 1.00 69.19 128 ASP A O 1
ATOM 1103 N N . ILE A 1 129 ? -14.453 12.034 0.029 1.00 67.38 129 ILE A N 1
ATOM 1104 C CA . ILE A 1 129 ? -13.572 13.167 0.365 1.00 67.38 129 ILE A CA 1
ATOM 1105 C C . ILE A 1 129 ? -13.622 13.478 1.867 1.00 67.38 129 ILE A C 1
ATOM 1107 O O . ILE A 1 129 ? -12.578 13.737 2.472 1.00 67.38 129 ILE A O 1
ATOM 1111 N N . LYS A 1 130 ? -14.792 13.357 2.508 1.00 66.69 130 LYS A N 1
ATOM 1112 C CA . LYS A 1 130 ? -14.942 13.603 3.953 1.00 66.69 130 LYS A CA 1
ATOM 1113 C C . LYS A 1 130 ? -14.096 12.625 4.761 1.00 66.69 130 LYS A C 1
ATOM 1115 O O . LYS A 1 130 ? -13.374 13.012 5.679 1.00 66.69 130 LYS A O 1
ATOM 1120 N N . LYS A 1 131 ? -14.093 11.348 4.370 1.00 66.12 131 LYS A N 1
ATOM 1121 C CA . LYS A 1 131 ? -13.250 10.327 5.013 1.00 66.12 131 LYS A CA 1
ATOM 1122 C C . LYS A 1 131 ? -11.759 10.576 4.810 1.00 66.12 131 LYS A C 1
ATOM 1124 O O . LYS A 1 131 ? -10.978 10.266 5.705 1.00 66.12 131 LYS A O 1
ATOM 1129 N N . VAL A 1 132 ? -11.348 11.135 3.672 1.00 64.62 132 VAL A N 1
ATOM 1130 C CA . VAL A 1 132 ? -9.943 11.510 3.436 1.00 64.62 132 VAL A CA 1
ATOM 1131 C C . VAL A 1 132 ? -9.510 12.593 4.421 1.00 64.62 132 VAL A C 1
ATOM 1133 O O . VAL A 1 132 ? -8.474 12.445 5.070 1.00 64.62 132 VAL A O 1
ATOM 1136 N N . VAL A 1 133 ? -10.314 13.645 4.568 1.00 59.97 133 VAL A N 1
ATOM 1137 C CA . VAL A 1 133 ? -10.016 14.764 5.465 1.00 59.97 133 VAL A CA 1
ATOM 1138 C C . VAL A 1 133 ? -9.928 14.276 6.909 1.00 59.97 133 VAL A C 1
ATOM 1140 O O . VAL A 1 133 ? -8.868 14.384 7.513 1.00 59.97 133 VAL A O 1
ATOM 1143 N N . HIS A 1 134 ? -10.976 13.650 7.443 1.00 63.28 134 HIS A N 1
ATOM 1144 C CA . HIS A 1 134 ? -11.007 13.315 8.871 1.00 63.28 134 HIS A CA 1
ATOM 1145 C C . HIS A 1 134 ? -10.086 12.149 9.265 1.00 63.28 134 HIS A C 1
ATOM 1147 O O . HIS A 1 134 ? -9.700 12.042 10.430 1.00 63.28 134 HIS A O 1
ATOM 1153 N N . ASN A 1 135 ? -9.736 11.245 8.334 1.00 65.12 135 ASN A N 1
ATOM 1154 C CA . ASN A 1 135 ? -8.924 10.068 8.669 1.00 65.12 135 ASN A CA 1
ATOM 1155 C C . ASN A 1 135 ? -7.446 10.162 8.267 1.00 65.12 135 ASN A C 1
ATOM 1157 O O . ASN A 1 135 ? -6.628 9.413 8.815 1.00 65.12 135 ASN A O 1
ATOM 1161 N N . ILE A 1 136 ? -7.080 11.045 7.340 1.00 64.81 136 ILE A N 1
ATOM 1162 C CA . ILE A 1 136 ? -5.693 11.174 6.871 1.00 64.81 136 ILE A CA 1
ATOM 1163 C C . ILE A 1 136 ? -5.118 12.552 7.183 1.00 64.81 136 ILE A C 1
ATOM 1165 O O . ILE A 1 136 ? -3.946 12.631 7.551 1.00 64.81 136 ILE A O 1
ATOM 1169 N N . SER A 1 137 ? -5.913 13.616 7.060 1.00 60.50 137 SER A N 1
ATOM 1170 C CA . SER A 1 137 ? -5.454 14.966 7.377 1.00 60.50 137 SER A CA 1
ATOM 1171 C C . SER A 1 137 ? -5.456 15.197 8.887 1.00 60.50 137 SER A C 1
ATOM 1173 O O . SER A 1 137 ? -6.391 14.819 9.585 1.00 60.50 137 SER A O 1
ATOM 1175 N N . SER A 1 138 ? -4.411 15.846 9.400 1.00 57.47 138 SER A N 1
ATOM 1176 C CA . SER A 1 138 ? -4.386 16.384 10.767 1.00 57.47 138 SER A CA 1
ATOM 1177 C C . SER A 1 138 ? -5.039 17.767 10.869 1.00 57.47 138 SER A C 1
ATOM 1179 O O . SER A 1 138 ? -5.044 18.357 11.943 1.00 57.47 138 SER A O 1
ATOM 1181 N N . ARG A 1 139 ? -5.520 18.318 9.748 1.00 59.91 139 ARG A N 1
ATOM 1182 C CA . ARG A 1 139 ? -6.170 19.628 9.678 1.00 59.91 139 ARG A CA 1
ATOM 1183 C C . ARG A 1 139 ? -7.667 19.470 9.925 1.00 59.91 139 ARG A C 1
ATOM 1185 O O . ARG A 1 139 ? -8.333 18.783 9.153 1.00 59.91 139 ARG A O 1
ATOM 1192 N N . GLU A 1 140 ? -8.170 20.133 10.959 1.00 60.88 140 GLU A N 1
ATOM 1193 C CA . GLU A 1 140 ? -9.602 20.378 11.126 1.00 60.88 140 GLU A CA 1
ATOM 1194 C C . GLU A 1 140 ? -10.029 21.430 10.102 1.00 60.88 140 GLU A C 1
ATOM 1196 O O . GLU A 1 140 ? -9.372 22.464 9.961 1.00 60.88 140 GLU A O 1
ATOM 1201 N N . LEU A 1 141 ? -11.065 21.121 9.326 1.00 66.44 141 LEU A N 1
ATOM 1202 C CA . LEU A 1 141 ? -11.616 22.057 8.355 1.00 66.44 141 LEU A CA 1
ATOM 1203 C C . LEU A 1 141 ? -12.670 22.932 9.023 1.00 66.44 141 LEU A C 1
ATOM 1205 O O . LEU A 1 141 ? -13.407 22.470 9.894 1.00 66.44 141 LEU A O 1
ATOM 1209 N N . SER A 1 142 ? -12.758 24.189 8.598 1.00 72.12 142 SER A N 1
ATOM 1210 C CA . SER A 1 142 ? -13.887 25.038 8.974 1.00 72.12 142 SER A CA 1
ATOM 1211 C C . SER A 1 142 ? -15.173 24.577 8.270 1.00 72.12 142 SER A C 1
ATOM 1213 O O . SER A 1 142 ? -15.131 23.907 7.235 1.00 72.12 142 SER A O 1
ATOM 1215 N N . ALA A 1 143 ? -16.336 24.975 8.793 1.00 73.38 143 ALA A N 1
ATOM 1216 C CA . ALA A 1 143 ? -17.629 24.654 8.179 1.00 73.38 143 ALA A CA 1
ATOM 1217 C C . ALA A 1 143 ? -17.741 25.150 6.718 1.00 73.38 143 ALA A C 1
ATOM 1219 O O . ALA A 1 143 ? -18.385 24.510 5.886 1.00 73.38 143 ALA A O 1
ATOM 1220 N N . GLU A 1 144 ? -17.080 26.263 6.381 1.00 75.12 144 GLU A N 1
ATOM 1221 C CA . GLU A 1 144 ? -16.996 26.767 5.004 1.00 75.12 144 GLU A CA 1
ATOM 1222 C C . GLU A 1 144 ? -16.116 25.879 4.115 1.00 75.12 144 GLU A C 1
ATOM 1224 O O . GLU A 1 144 ? -16.491 25.570 2.984 1.00 75.12 144 GLU A O 1
ATOM 1229 N N . GLU A 1 145 ? -14.976 25.411 4.625 1.00 69.50 145 GLU A N 1
ATOM 1230 C CA . GLU A 1 145 ? -14.069 24.522 3.891 1.00 69.50 145 GLU A CA 1
ATOM 1231 C C . GLU A 1 145 ? -14.700 23.146 3.631 1.00 69.50 145 GLU A C 1
ATOM 1233 O O . GLU A 1 145 ? -14.550 22.589 2.541 1.00 69.50 145 GLU A O 1
ATOM 1238 N N . GLU A 1 146 ? -15.464 22.614 4.590 1.00 69.31 146 GLU A N 1
ATOM 1239 C CA . GLU A 1 146 ? -16.243 21.385 4.396 1.00 69.31 146 GLU A CA 1
ATOM 1240 C C . GLU A 1 146 ? -17.341 21.549 3.336 1.00 69.31 146 GLU A C 1
ATOM 1242 O O . GLU A 1 146 ? -17.575 20.630 2.545 1.00 69.31 146 GLU A O 1
ATOM 1247 N N . SER A 1 147 ? -17.995 22.714 3.292 1.00 70.69 147 SER A N 1
ATOM 1248 C CA . SER A 1 147 ? -19.033 23.040 2.306 1.00 70.69 147 SER A CA 1
ATOM 1249 C C . SER A 1 147 ? -18.470 23.110 0.882 1.00 70.69 147 SER A C 1
ATOM 1251 O O . SER A 1 147 ? -19.080 22.591 -0.053 1.00 70.69 147 SER A O 1
ATOM 1253 N N . ILE A 1 148 ? -17.265 23.666 0.715 1.00 72.56 148 ILE A N 1
ATOM 1254 C CA . ILE A 1 148 ? -16.565 23.731 -0.579 1.00 72.56 148 ILE A CA 1
ATOM 1255 C C . ILE A 1 148 ? -16.191 22.332 -1.085 1.00 72.56 148 ILE A C 1
ATOM 1257 O O . ILE A 1 148 ? -16.309 22.064 -2.277 1.00 72.56 148 ILE A O 1
ATOM 1261 N N . LEU A 1 149 ? -15.763 21.435 -0.194 1.00 61.50 149 LEU A N 1
ATOM 1262 C CA . LEU A 1 149 ? -15.368 20.065 -0.549 1.00 61.50 149 LEU A CA 1
ATOM 1263 C C . LEU A 1 149 ? -16.546 19.095 -0.729 1.00 61.50 149 LEU A C 1
ATOM 1265 O O . LEU A 1 149 ? -16.336 17.971 -1.181 1.00 61.50 149 LEU A O 1
ATOM 1269 N N . SER A 1 150 ? -17.756 19.497 -0.329 1.00 56.41 150 SER A N 1
ATOM 1270 C CA . SER A 1 150 ? -18.977 18.683 -0.420 1.00 56.41 150 SER A CA 1
ATOM 1271 C C . SER A 1 150 ? -19.847 19.009 -1.645 1.00 56.41 150 SER A C 1
ATOM 1273 O O . SER A 1 150 ? -20.914 18.409 -1.782 1.00 56.41 150 SER A O 1
ATOM 1275 N N . LYS A 1 151 ? -19.423 19.955 -2.493 1.00 49.19 151 LYS A N 1
ATOM 1276 C CA . LYS A 1 151 ? -20.015 20.243 -3.810 1.00 49.19 151 LYS A CA 1
ATOM 1277 C C . LYS A 1 151 ? -19.373 19.385 -4.894 1.00 49.19 151 LYS A C 1
ATOM 1279 O O . LYS A 1 151 ? -20.122 18.996 -5.814 1.00 49.19 151 LYS A O 1
#

Radius of gyration: 19.65 Å; chains: 1; bounding box: 41×39×58 Å

pLDDT: mean 81.34, std 11.3, range [49.19, 94.25]

Sequence (151 aa):
MKDIRNYEKLFIKLLKIKCDGEFVRICLIYNLTPKFVKYKLWNKAYMKKKIYQQHQRHYLQFEYHNKFKQVYKLEAENKKLLLTINTKTGLRMGRHGLKQKEETKIKSIHKDKIQRLSKGNVELEQVDIKKVVHNISSRELSAEEESILSK

Foldseek 3Di:
DVLVVVLVVLLLVLLLLVLVLVLLLVCQLVVFQAPVLDDDDPDPVCCPDPVVSVSSNVVSVVSNVVSVVVNVVSVVVSVVSQVVCCVVPVDPDDDPDPNVVSNVVSNVVSVVSVCVRCVNVDDPVDRDVVSCCVRPNPDDDDPVRVVVVVD